Protein AF-A0A5N6RMA6-F1 (afdb_monomer_lite)

Structure (mmCIF, N/CA/C/O backbone):
data_AF-A0A5N6RMA6-F1
#
_entry.id   AF-A0A5N6RMA6-F1
#
loop_
_atom_site.group_PDB
_atom_site.id
_atom_site.type_symbol
_atom_site.label_atom_id
_atom_site.label_alt_id
_atom_site.label_comp_id
_atom_site.label_asym_id
_atom_site.label_entity_id
_atom_site.label_seq_id
_atom_site.pdbx_PDB_ins_code
_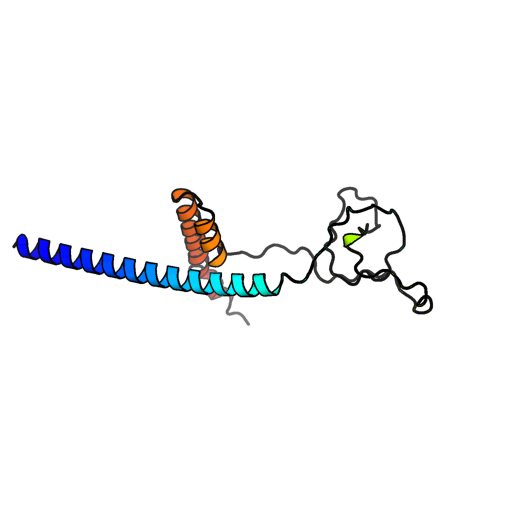atom_site.Cartn_x
_atom_site.Cartn_y
_atom_site.Cartn_z
_atom_site.occupancy
_atom_site.B_iso_or_equiv
_atom_site.auth_seq_id
_atom_site.auth_comp_id
_atom_site.auth_asym_id
_atom_site.auth_atom_id
_atom_site.pdbx_PDB_model_num
ATOM 1 N N . MET A 1 1 ? -40.166 8.990 40.916 1.00 59.97 1 MET A N 1
ATOM 2 C CA . MET A 1 1 ? -38.888 9.533 40.404 1.00 59.97 1 MET A CA 1
ATOM 3 C C . MET A 1 1 ? -38.023 8.437 39.787 1.00 59.97 1 MET A C 1
ATOM 5 O O . MET A 1 1 ? -37.553 8.649 38.681 1.00 59.97 1 MET A O 1
ATOM 9 N N . GLU A 1 2 ? -37.888 7.264 40.420 1.00 71.50 2 GLU A N 1
ATOM 10 C CA . GLU A 1 2 ? -37.147 6.110 39.864 1.00 71.50 2 GLU A CA 1
ATOM 11 C C . GLU A 1 2 ? -37.706 5.592 38.524 1.00 71.50 2 GLU A C 1
ATOM 13 O O . GLU A 1 2 ? -36.971 5.475 37.553 1.00 71.50 2 GLU A O 1
ATOM 18 N N . SER A 1 3 ? -39.028 5.407 38.431 1.00 74.50 3 SER A N 1
ATOM 19 C CA . SER A 1 3 ? -39.703 4.888 37.225 1.00 74.50 3 SER A CA 1
ATOM 20 C C . SER A 1 3 ? -39.470 5.736 35.960 1.00 74.50 3 SER A C 1
ATOM 22 O O . SER A 1 3 ? -39.227 5.185 34.894 1.00 74.50 3 SER A O 1
ATOM 24 N N . LEU A 1 4 ? -39.456 7.070 36.074 1.00 76.69 4 LEU A N 1
ATOM 25 C CA . LEU A 1 4 ? -39.183 7.976 34.945 1.00 76.69 4 LEU A CA 1
ATOM 26 C C . LEU A 1 4 ? -37.728 7.884 34.453 1.00 76.69 4 LEU A C 1
ATOM 28 O O . LEU A 1 4 ? -37.457 8.069 33.268 1.00 76.69 4 LEU A O 1
ATOM 32 N N . ARG A 1 5 ? -36.775 7.607 35.354 1.00 79.94 5 ARG A N 1
ATOM 33 C CA . ARG A 1 5 ? -35.361 7.412 34.991 1.00 79.94 5 ARG A CA 1
ATOM 34 C C . ARG A 1 5 ? -35.135 6.073 34.302 1.00 79.94 5 ARG A C 1
ATOM 36 O O . ARG A 1 5 ? -34.361 6.015 33.350 1.00 79.94 5 ARG A O 1
ATOM 43 N N . GLU A 1 6 ? -35.801 5.019 34.763 1.00 84.44 6 GLU A N 1
ATOM 44 C CA . GLU A 1 6 ? -35.730 3.699 34.130 1.00 84.44 6 GLU A CA 1
ATOM 45 C C . GLU A 1 6 ? -36.311 3.719 32.714 1.00 84.44 6 GLU A C 1
ATOM 47 O O . GLU A 1 6 ? -35.692 3.189 31.790 1.00 84.44 6 GLU A O 1
ATOM 52 N N . GLU A 1 7 ? -37.434 4.409 32.520 1.00 85.12 7 GLU A N 1
ATOM 53 C CA . GLU A 1 7 ? -38.089 4.535 31.218 1.00 85.12 7 GLU A CA 1
ATOM 54 C C . GLU A 1 7 ? -37.232 5.338 30.222 1.00 85.12 7 GLU A C 1
ATOM 56 O O . GLU A 1 7 ? -37.031 4.919 29.080 1.00 85.12 7 GLU A O 1
ATOM 61 N N . MET A 1 8 ? -36.613 6.436 30.672 1.00 83.12 8 MET A N 1
ATOM 62 C CA . MET A 1 8 ? -35.680 7.221 29.854 1.00 83.12 8 MET A CA 1
ATOM 63 C C . MET A 1 8 ? -34.419 6.424 29.479 1.00 83.12 8 MET A C 1
ATOM 65 O O . MET A 1 8 ? -33.943 6.507 28.344 1.00 83.12 8 MET A O 1
ATOM 69 N N . ASN A 1 9 ? -33.892 5.608 30.398 1.00 87.19 9 ASN A N 1
ATOM 70 C CA . ASN A 1 9 ? -32.758 4.727 30.114 1.00 87.19 9 ASN A CA 1
ATOM 71 C C . ASN A 1 9 ? -33.131 3.614 29.124 1.00 87.19 9 ASN A C 1
ATOM 73 O O . ASN A 1 9 ? -32.345 3.303 28.228 1.00 87.19 9 ASN A O 1
ATOM 77 N N . GLN A 1 10 ? -34.332 3.041 29.232 1.00 89.81 10 GLN A N 1
ATOM 78 C CA . GLN A 1 10 ? -34.833 2.068 28.259 1.00 89.81 10 GLN A CA 1
ATOM 79 C C . GLN A 1 10 ? -34.995 2.686 26.871 1.00 89.81 10 GLN A C 1
ATOM 81 O O . GLN A 1 10 ? -34.569 2.079 25.888 1.00 89.81 10 GLN A O 1
ATOM 86 N N . GLN A 1 11 ? -35.523 3.908 26.780 1.00 90.12 11 GLN A N 1
ATOM 87 C CA . GLN A 1 11 ? -35.641 4.620 25.506 1.00 90.12 11 GLN A CA 1
ATOM 88 C C . GLN A 1 11 ? -34.277 4.925 24.879 1.00 90.12 11 GLN A C 1
ATOM 90 O O . GLN A 1 11 ? -34.091 4.699 23.683 1.00 90.12 11 GLN A O 1
ATOM 95 N N . MET A 1 12 ? -33.301 5.371 25.672 1.00 89.62 12 MET A N 1
ATOM 96 C CA . MET A 1 12 ? -31.937 5.611 25.187 1.00 89.62 12 MET A CA 1
ATOM 97 C C . MET A 1 12 ? -31.264 4.326 24.693 1.00 89.62 12 MET A C 1
ATOM 99 O O . MET A 1 12 ? -30.638 4.327 23.630 1.00 89.62 12 MET A O 1
ATOM 103 N N . ASN A 1 13 ? -31.435 3.213 25.406 1.00 92.88 13 ASN A N 1
ATOM 104 C CA . ASN A 1 13 ? -30.894 1.919 24.992 1.00 92.88 13 ASN A CA 1
ATOM 105 C C . ASN A 1 13 ? -31.565 1.405 23.709 1.00 92.88 13 ASN A C 1
ATOM 107 O O . ASN A 1 13 ? -30.872 0.942 22.801 1.00 92.88 13 ASN A O 1
ATOM 111 N N . ALA A 1 14 ? -32.888 1.548 23.595 1.00 93.25 14 ALA A N 1
ATOM 112 C CA . ALA A 1 14 ? -33.636 1.180 22.396 1.00 93.25 14 ALA A CA 1
ATOM 113 C C . ALA A 1 14 ? -33.208 2.013 21.177 1.00 93.25 14 ALA A C 1
ATOM 115 O O . ALA A 1 14 ? -32.974 1.459 20.102 1.00 93.25 14 ALA A O 1
ATOM 116 N N . LEU A 1 15 ? -33.028 3.328 21.349 1.00 93.75 15 LEU A N 1
ATOM 117 C CA . LEU A 1 15 ? -32.543 4.220 20.292 1.00 93.75 15 LEU A CA 1
ATOM 118 C C . LEU A 1 15 ? -31.127 3.836 19.842 1.00 93.75 15 LEU A C 1
ATOM 120 O O . LEU A 1 15 ? -30.845 3.787 18.644 1.00 93.75 15 LEU A O 1
ATOM 124 N N . THR A 1 16 ? -30.249 3.537 20.801 1.00 88.69 16 THR A N 1
ATOM 125 C CA . THR A 1 16 ? -28.863 3.143 20.521 1.00 88.69 16 THR A CA 1
ATOM 126 C C . THR A 1 16 ? -28.826 1.824 19.754 1.00 88.69 16 THR A C 1
ATOM 128 O O . THR A 1 16 ? -28.161 1.738 18.725 1.00 88.69 16 THR A O 1
ATOM 131 N N . SER A 1 17 ? -29.612 0.832 20.186 1.00 93.00 17 SER A N 1
ATOM 132 C CA . SER A 1 17 ? -29.715 -0.461 19.501 1.00 93.00 17 SER A CA 1
ATOM 133 C C . SER A 1 17 ? -30.250 -0.309 18.077 1.00 93.00 17 SER A C 1
ATOM 135 O O . SER A 1 17 ? -29.658 -0.846 17.143 1.00 93.00 17 SER A O 1
ATOM 137 N N . ALA A 1 18 ? -31.320 0.470 17.889 1.00 94.50 18 ALA A N 1
ATOM 138 C CA . ALA A 1 18 ? -31.909 0.695 16.570 1.00 94.50 18 ALA A CA 1
ATOM 139 C C . ALA A 1 18 ? -30.935 1.406 15.615 1.00 94.50 18 ALA A C 1
ATOM 141 O O . ALA A 1 18 ? -30.902 1.120 14.415 1.00 94.50 18 ALA A O 1
ATOM 142 N N . LEU A 1 19 ? -30.119 2.327 16.138 1.00 92.19 19 LEU A N 1
ATOM 143 C CA . LEU A 1 19 ? -29.100 3.018 15.354 1.00 92.19 19 LEU A CA 1
ATOM 144 C C . LEU A 1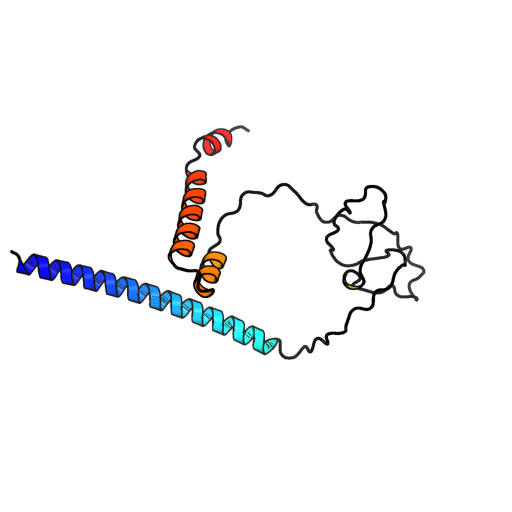 19 ? -27.964 2.073 14.943 1.00 92.19 19 LEU A C 1
ATOM 146 O O . LEU A 1 19 ? -27.550 2.091 13.781 1.00 92.19 19 LEU A O 1
ATOM 150 N N . THR A 1 20 ? -27.479 1.242 15.870 1.00 89.50 20 THR A N 1
ATOM 151 C CA . THR A 1 20 ? -26.453 0.231 15.581 1.00 89.50 20 THR A CA 1
ATOM 152 C C . THR A 1 20 ? -26.946 -0.763 14.536 1.00 89.50 20 THR A C 1
ATOM 154 O O . THR A 1 20 ? -26.240 -1.028 13.567 1.00 89.50 20 THR A O 1
ATOM 157 N N . GLU A 1 21 ? -28.178 -1.245 14.670 1.00 94.88 21 GLU A N 1
ATOM 158 C CA . GLU A 1 21 ? -28.768 -2.204 13.740 1.00 94.88 21 GLU A CA 1
ATOM 159 C C . GLU A 1 21 ? -28.924 -1.618 12.329 1.00 94.88 21 GLU A C 1
ATOM 161 O O . GLU A 1 21 ? -28.502 -2.238 11.350 1.00 94.88 21 GLU A O 1
ATOM 166 N N . LYS A 1 22 ? -29.413 -0.373 12.209 1.00 92.38 22 LYS A N 1
ATOM 167 C CA . LYS A 1 22 ? -29.483 0.328 10.914 1.00 92.38 22 LYS A CA 1
ATOM 168 C C . LYS A 1 22 ? -28.116 0.511 10.262 1.00 92.38 22 LYS A C 1
ATOM 170 O O . LYS A 1 22 ? -28.005 0.426 9.037 1.00 92.38 22 LYS A O 1
ATOM 175 N N . PHE A 1 23 ? -27.088 0.813 11.052 1.00 92.31 23 PHE A N 1
ATOM 176 C CA . PHE A 1 23 ? -25.734 0.975 10.533 1.00 92.31 23 PHE A CA 1
ATOM 177 C C . PHE A 1 23 ? -25.181 -0.355 10.006 1.00 92.31 23 PHE A C 1
ATOM 179 O O . PHE A 1 23 ? -24.678 -0.399 8.881 1.00 92.31 23 PHE A O 1
ATOM 186 N N . THR A 1 24 ? -25.345 -1.438 10.770 1.00 90.94 24 THR A N 1
ATOM 187 C CA . THR A 1 24 ? -24.925 -2.790 10.376 1.00 90.94 24 THR A CA 1
ATOM 188 C C . THR A 1 24 ? -25.630 -3.243 9.101 1.00 90.94 24 THR A C 1
ATOM 190 O O . THR A 1 24 ? -24.953 -3.600 8.139 1.00 90.94 24 THR A O 1
ATOM 193 N N . GLN A 1 25 ? -26.960 -3.112 9.029 1.00 92.31 25 GLN A N 1
ATOM 194 C CA . GLN A 1 25 ? -27.737 -3.480 7.837 1.00 92.31 25 GLN A CA 1
ATOM 195 C C . GLN A 1 25 ? -27.271 -2.731 6.585 1.00 92.31 25 GLN A C 1
ATOM 197 O O . GLN A 1 25 ? -27.136 -3.316 5.511 1.00 92.31 25 GLN A O 1
ATOM 202 N N . ARG A 1 26 ? -26.993 -1.426 6.708 1.00 92.50 26 ARG A N 1
ATOM 203 C CA . ARG A 1 26 ? -26.511 -0.631 5.574 1.00 92.50 26 ARG A CA 1
ATOM 204 C C . ARG A 1 26 ? -25.128 -1.083 5.110 1.00 92.50 26 ARG A C 1
ATOM 206 O O . ARG A 1 26 ? -24.891 -1.124 3.905 1.00 92.50 26 ARG A O 1
ATOM 213 N N . MET A 1 27 ? -24.227 -1.402 6.038 1.00 90.81 27 MET A N 1
ATOM 214 C CA . MET A 1 27 ? -22.905 -1.917 5.677 1.00 90.81 27 MET A CA 1
ATOM 215 C C . MET A 1 27 ? -22.994 -3.290 5.011 1.00 90.81 27 MET A C 1
ATOM 217 O O . MET A 1 27 ? -22.352 -3.503 3.986 1.00 90.81 27 MET A O 1
ATOM 221 N N . GLU A 1 28 ? -23.809 -4.198 5.548 1.00 89.56 28 GLU A N 1
ATOM 222 C CA . GLU A 1 28 ? -24.015 -5.531 4.973 1.00 89.56 28 GLU A CA 1
ATOM 223 C C . GLU A 1 28 ? -24.597 -5.455 3.561 1.00 89.56 28 GLU A C 1
ATOM 225 O O . GLU A 1 28 ? -24.083 -6.111 2.656 1.00 89.56 28 GLU A O 1
ATOM 230 N N . ALA A 1 29 ? -25.595 -4.595 3.336 1.00 92.56 29 ALA A N 1
ATOM 231 C CA . ALA A 1 29 ? -26.171 -4.384 2.011 1.00 92.56 29 ALA A CA 1
ATOM 232 C C . ALA A 1 29 ? -25.127 -3.873 1.001 1.00 92.56 29 ALA A C 1
ATOM 234 O O . ALA A 1 29 ? -25.044 -4.391 -0.112 1.00 92.56 29 ALA A O 1
ATOM 235 N N . GLN A 1 30 ? -24.283 -2.912 1.399 1.00 89.44 30 GLN A N 1
ATOM 236 C CA . GLN A 1 30 ? -23.213 -2.401 0.533 1.00 89.44 30 GLN A CA 1
ATOM 237 C C . GLN A 1 30 ? -22.147 -3.460 0.226 1.00 89.44 30 GLN A C 1
ATOM 239 O O . GLN A 1 30 ? -21.673 -3.550 -0.907 1.00 89.44 30 GLN A O 1
ATOM 244 N N . MET A 1 31 ? -21.778 -4.275 1.215 1.00 86.50 31 MET A N 1
ATOM 245 C CA . MET A 1 31 ? -20.825 -5.372 1.028 1.00 86.50 31 MET A CA 1
ATOM 246 C C . MET A 1 31 ? -21.390 -6.452 0.100 1.00 86.50 31 MET A C 1
ATOM 248 O O . MET A 1 31 ? -20.669 -6.950 -0.765 1.00 86.50 31 MET A O 1
ATOM 252 N N . ALA A 1 32 ? -22.675 -6.787 0.239 1.00 87.81 32 ALA A N 1
ATOM 253 C CA . ALA A 1 32 ? -23.350 -7.768 -0.606 1.00 87.81 32 ALA A CA 1
ATOM 254 C C . ALA A 1 32 ? -23.463 -7.296 -2.064 1.00 87.81 32 ALA A C 1
ATOM 256 O O . ALA A 1 32 ? -23.180 -8.067 -2.980 1.00 87.81 32 ALA A O 1
ATOM 257 N N . GLU A 1 33 ? -23.805 -6.026 -2.290 1.00 90.06 33 GLU A N 1
ATOM 258 C CA . GLU A 1 33 ? -23.862 -5.431 -3.631 1.00 90.06 33 GLU A CA 1
ATOM 259 C C . GLU A 1 33 ? -22.481 -5.433 -4.302 1.00 90.06 33 GLU A C 1
ATOM 261 O O . GLU A 1 33 ? -22.331 -5.828 -5.462 1.00 90.06 33 GLU A O 1
ATOM 266 N N . GLN A 1 34 ? -21.439 -5.081 -3.544 1.00 82.12 34 GLN A N 1
ATOM 267 C CA . GLN A 1 34 ? -20.068 -5.129 -4.038 1.00 82.12 34 GLN A CA 1
ATOM 268 C C . GLN A 1 34 ? -19.628 -6.567 -4.360 1.00 82.12 34 GLN A C 1
ATOM 270 O O . GLN A 1 34 ? -19.004 -6.793 -5.399 1.00 82.12 34 GLN A O 1
ATOM 275 N N . ALA A 1 35 ? -19.964 -7.540 -3.508 1.00 84.25 35 ALA A N 1
ATOM 276 C CA . ALA A 1 35 ? -19.663 -8.952 -3.735 1.00 84.25 35 ALA A CA 1
ATOM 277 C C . ALA A 1 35 ? -20.375 -9.499 -4.984 1.00 84.25 35 ALA A C 1
ATOM 279 O O . ALA A 1 35 ? -19.741 -10.179 -5.793 1.00 84.25 35 ALA A O 1
ATOM 280 N N . ALA A 1 36 ? -21.647 -9.145 -5.192 1.00 86.50 36 ALA A N 1
ATOM 281 C CA . ALA A 1 36 ? -22.406 -9.524 -6.383 1.00 86.50 36 ALA A CA 1
ATOM 282 C C . ALA A 1 36 ? -21.765 -8.971 -7.667 1.00 86.50 36 ALA A C 1
ATOM 284 O O . ALA A 1 36 ? -21.547 -9.717 -8.621 1.00 86.50 36 ALA A O 1
ATOM 285 N N . HIS A 1 37 ? -21.359 -7.698 -7.658 1.00 87.44 37 HIS A N 1
ATOM 286 C CA . HIS A 1 37 ? -20.651 -7.081 -8.782 1.00 87.44 37 HIS A CA 1
ATOM 287 C C . HIS A 1 37 ? -19.315 -7.787 -9.097 1.00 87.44 37 HIS A C 1
ATOM 289 O O . HIS A 1 37 ? -18.939 -7.948 -10.262 1.00 87.44 37 HIS A O 1
ATOM 295 N N . TYR A 1 38 ? -18.578 -8.233 -8.074 1.00 77.56 38 TYR A N 1
ATOM 296 C CA . TYR A 1 38 ? -17.354 -9.012 -8.284 1.00 77.56 38 TYR A CA 1
ATOM 297 C C . TYR A 1 38 ? -17.628 -10.401 -8.874 1.00 77.56 38 TYR A C 1
ATOM 299 O O . TYR A 1 38 ? -16.911 -10.815 -9.788 1.00 77.56 38 TYR A O 1
ATOM 307 N N . GLU A 1 39 ? -18.658 -11.100 -8.401 1.00 77.44 39 GLU A N 1
ATOM 308 C CA . GLU A 1 39 ? -19.041 -12.424 -8.909 1.00 77.44 39 GLU A CA 1
ATOM 309 C C . GLU A 1 39 ? -19.509 -12.384 -10.370 1.00 77.44 39 GLU A C 1
ATOM 311 O O . GLU A 1 39 ? -19.095 -13.222 -11.178 1.00 77.44 39 GLU A O 1
ATOM 316 N N . GLU A 1 40 ? -20.295 -11.378 -10.762 1.00 84.38 40 GLU A N 1
ATOM 317 C CA . GLU A 1 40 ? -20.686 -11.183 -12.167 1.00 84.38 40 GLU A CA 1
ATOM 318 C C . GLU A 1 40 ? -19.467 -10.973 -13.072 1.00 84.38 40 GLU A C 1
ATOM 320 O O . GLU A 1 40 ? -19.349 -11.585 -14.142 1.00 84.38 40 GLU A O 1
ATOM 325 N N . ARG A 1 41 ? -18.500 -10.174 -12.610 1.00 81.12 41 ARG A N 1
ATOM 326 C CA . ARG A 1 41 ? -17.242 -9.953 -13.330 1.00 81.12 41 ARG A CA 1
ATOM 327 C C . ARG A 1 41 ? -16.421 -11.236 -13.448 1.00 81.12 41 ARG A C 1
ATOM 329 O O . ARG A 1 41 ? -15.844 -11.489 -14.502 1.00 81.12 41 ARG A O 1
ATOM 336 N N . PHE A 1 42 ? -16.379 -12.055 -12.399 1.00 68.38 42 PHE A N 1
ATOM 337 C CA . PHE A 1 42 ? -15.647 -13.321 -12.404 1.00 68.38 42 PHE A CA 1
ATOM 338 C C . PHE A 1 42 ? -16.285 -14.355 -13.340 1.00 68.38 42 PHE A C 1
ATOM 340 O O . PHE A 1 42 ? -15.585 -15.013 -14.112 1.00 68.38 42 PHE A O 1
ATOM 347 N N . ARG A 1 43 ? -17.619 -14.458 -13.347 1.00 72.44 43 ARG A N 1
ATOM 348 C CA . ARG A 1 43 ? -18.360 -15.319 -14.285 1.00 72.44 43 ARG A CA 1
ATOM 349 C C . ARG A 1 43 ? -18.089 -14.956 -15.745 1.00 72.44 43 ARG A C 1
ATOM 351 O O . ARG A 1 43 ? -17.954 -15.863 -16.564 1.00 72.44 43 ARG A O 1
ATOM 358 N N . SER A 1 44 ? -17.955 -13.664 -16.046 1.00 70.69 44 SER A N 1
ATOM 359 C CA . SER A 1 44 ? -17.614 -13.160 -17.384 1.00 70.69 44 SER A CA 1
ATOM 360 C C . SER A 1 44 ? -16.215 -13.599 -17.859 1.00 70.69 44 SER A C 1
ATOM 362 O O . SER A 1 44 ? -15.995 -13.804 -19.048 1.00 70.69 44 SER A O 1
ATOM 364 N N . LEU A 1 45 ? -15.278 -13.846 -16.934 1.00 64.31 45 LEU A N 1
ATOM 365 C CA . LEU A 1 45 ? -13.893 -14.234 -17.243 1.00 64.31 45 LEU A CA 1
ATOM 366 C C . LEU A 1 45 ? -13.684 -15.748 -17.444 1.00 64.31 45 LEU A C 1
ATOM 368 O O . LEU A 1 45 ? -12.583 -16.180 -17.779 1.00 64.31 45 LEU A O 1
ATOM 372 N N . LYS A 1 46 ? -14.717 -16.585 -17.271 1.00 55.91 46 LYS A N 1
ATOM 373 C CA . LYS A 1 46 ? -14.599 -18.060 -17.287 1.00 55.91 46 LYS A CA 1
ATOM 374 C C . LYS A 1 46 ? -14.351 -18.677 -18.684 1.00 55.91 46 LYS A C 1
ATOM 376 O O . LYS A 1 46 ? -14.403 -19.900 -18.823 1.00 55.91 46 LYS A O 1
ATOM 381 N N . GLY A 1 47 ? -14.084 -17.857 -19.706 1.00 52.19 47 GLY A N 1
ATOM 382 C CA . GLY A 1 47 ? -13.744 -18.277 -21.072 1.00 52.19 47 GLY A CA 1
ATOM 383 C C . GLY A 1 47 ? -12.249 -18.512 -21.333 1.00 52.19 47 GLY A C 1
ATOM 384 O O . GLY A 1 47 ? -11.915 -19.283 -22.231 1.00 52.19 47 GLY A O 1
ATOM 385 N N . ASP A 1 48 ? -11.349 -17.938 -20.528 1.00 49.53 48 ASP A N 1
ATOM 386 C CA . ASP A 1 48 ? -9.909 -17.958 -20.817 1.00 49.53 48 ASP A CA 1
ATOM 387 C C . ASP A 1 48 ? -9.182 -19.053 -20.024 1.00 49.53 48 ASP A C 1
ATOM 389 O O . ASP A 1 48 ? -8.817 -18.901 -18.856 1.00 49.53 48 ASP A O 1
ATOM 393 N N . ARG A 1 49 ? -8.953 -20.204 -20.665 1.00 45.34 49 ARG A N 1
ATOM 394 C CA . ARG A 1 49 ? -8.111 -21.273 -20.108 1.00 45.34 49 ARG A CA 1
ATOM 395 C C . ARG A 1 49 ? -6.633 -20.893 -20.235 1.00 45.34 49 ARG A C 1
ATOM 397 O O . ARG A 1 49 ? -6.041 -21.055 -21.297 1.00 45.34 49 ARG A O 1
ATOM 404 N N . VAL A 1 50 ? -6.013 -20.459 -19.139 1.00 46.28 50 VAL A N 1
ATOM 405 C CA . VAL A 1 50 ? -4.552 -20.294 -19.057 1.00 46.28 50 VAL A CA 1
ATOM 406 C C . VAL A 1 50 ? -3.918 -21.637 -18.687 1.00 46.28 50 VAL A C 1
ATOM 408 O O . VAL A 1 50 ? -4.012 -22.097 -17.550 1.00 46.28 50 VAL A O 1
ATOM 411 N N . GLY A 1 51 ? -3.286 -22.287 -19.665 1.00 42.34 51 GLY A N 1
ATOM 412 C CA . GLY A 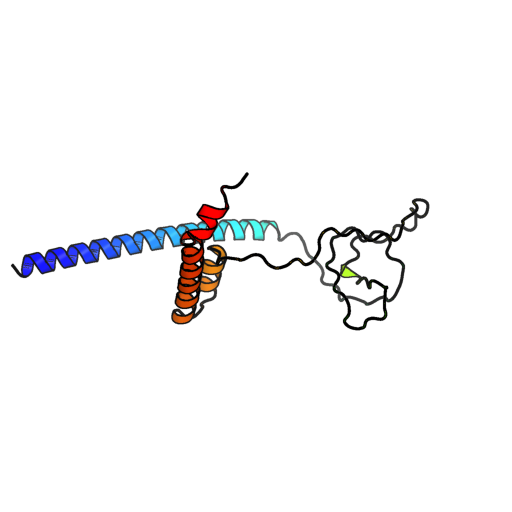1 51 ? -2.470 -23.478 -19.443 1.00 42.34 51 GLY A CA 1
ATOM 413 C C . GLY A 1 51 ? -1.209 -23.133 -18.650 1.00 42.34 51 GLY A C 1
ATOM 414 O O . GLY A 1 51 ? -0.420 -22.285 -19.060 1.00 42.34 51 GLY A O 1
ATOM 415 N N . MET A 1 52 ? -1.008 -23.791 -17.509 1.00 33.81 52 MET A N 1
ATOM 416 C CA . MET A 1 52 ? 0.223 -23.673 -16.732 1.00 33.81 52 MET A CA 1
ATOM 417 C C . MET A 1 52 ? 1.280 -24.625 -17.300 1.00 33.81 52 MET A C 1
ATOM 419 O O . MET A 1 52 ? 1.273 -25.813 -16.992 1.00 33.81 52 MET A O 1
ATOM 423 N N . SER A 1 53 ? 2.197 -24.123 -18.129 1.00 46.53 53 SER A N 1
ATOM 424 C CA . SER A 1 53 ? 3.408 -24.867 -18.499 1.00 46.53 53 SER A CA 1
ATOM 425 C C . SER A 1 53 ? 4.575 -24.510 -17.572 1.00 46.53 53 SER A C 1
ATOM 427 O O . SER A 1 53 ? 4.841 -23.335 -17.313 1.00 46.53 53 SER A O 1
ATOM 429 N N . VAL A 1 54 ? 5.280 -25.542 -17.105 1.00 40.50 54 VAL A N 1
ATOM 430 C CA . VAL A 1 54 ? 6.483 -25.495 -16.254 1.00 40.50 54 VAL A CA 1
ATOM 431 C C . VAL A 1 54 ? 7.613 -24.696 -16.937 1.00 40.50 54 VAL A C 1
ATOM 433 O O . VAL A 1 54 ? 7.795 -24.848 -18.146 1.00 40.50 54 VAL A O 1
ATOM 436 N N . PRO A 1 55 ? 8.389 -23.845 -16.229 1.00 41.28 55 PRO A N 1
ATOM 437 C CA . PRO A 1 55 ? 9.386 -23.006 -16.882 1.00 41.28 55 PRO A CA 1
ATOM 438 C C . PRO A 1 55 ? 10.710 -23.752 -17.085 1.00 41.28 55 PRO A C 1
ATOM 440 O O . PRO A 1 55 ? 11.413 -24.092 -16.137 1.00 41.28 55 PRO A O 1
ATOM 443 N N . GLU A 1 56 ? 11.078 -23.934 -18.348 1.00 40.69 56 GLU A N 1
ATOM 444 C CA . GLU A 1 56 ? 12.411 -24.356 -18.776 1.00 40.69 56 GLU A CA 1
ATOM 445 C C . GLU A 1 56 ? 13.367 -23.145 -18.803 1.00 40.69 56 GLU A C 1
ATOM 447 O O . GLU A 1 56 ? 13.035 -22.083 -19.349 1.00 40.69 56 GLU A O 1
ATOM 452 N N . VAL A 1 57 ? 14.536 -23.295 -18.169 1.00 40.25 57 VAL A N 1
ATOM 453 C CA . VAL A 1 57 ? 15.570 -22.261 -17.996 1.00 40.25 57 VAL A CA 1
ATOM 454 C C . VAL A 1 57 ? 16.565 -22.338 -19.152 1.00 40.25 57 VAL A C 1
ATOM 456 O O . VAL A 1 57 ? 17.294 -23.317 -19.267 1.00 40.25 57 VAL A O 1
ATOM 459 N N . THR A 1 58 ? 16.656 -21.289 -19.972 1.00 42.12 58 THR A N 1
ATOM 460 C CA . THR A 1 58 ? 17.662 -21.201 -21.043 1.00 42.12 58 THR A CA 1
ATOM 461 C C . THR A 1 58 ? 18.622 -20.050 -20.765 1.00 42.12 58 THR A C 1
ATOM 463 O O . THR A 1 58 ? 18.222 -18.893 -20.633 1.00 42.12 58 THR A O 1
ATOM 466 N N . THR A 1 59 ? 19.905 -20.386 -20.642 1.00 52.50 59 THR A N 1
ATOM 467 C CA . THR A 1 59 ? 21.001 -19.441 -20.426 1.00 52.50 59 THR A CA 1
ATOM 468 C C . THR A 1 59 ? 21.478 -18.892 -21.764 1.00 52.50 59 THR A C 1
ATOM 470 O O . THR A 1 59 ? 21.979 -19.636 -22.601 1.00 52.50 59 THR A O 1
ATOM 473 N N . GLY A 1 60 ? 21.390 -17.569 -21.907 1.00 44.22 60 GLY A N 1
ATOM 474 C CA . GLY A 1 60 ? 22.033 -16.794 -22.964 1.00 44.22 60 GLY A CA 1
ATOM 475 C C . GLY A 1 60 ? 21.146 -16.578 -24.185 1.00 44.22 60 GLY A C 1
ATOM 476 O O . GLY A 1 60 ? 20.740 -17.542 -24.818 1.00 44.22 60 GLY A O 1
ATOM 477 N N . LYS A 1 61 ? 20.871 -15.305 -24.504 1.00 39.69 61 LYS A N 1
ATOM 478 C CA . LYS A 1 61 ? 21.212 -14.549 -25.734 1.00 39.69 61 LYS A CA 1
ATOM 479 C C . LYS A 1 61 ? 20.797 -13.082 -25.501 1.00 39.69 61 LYS A C 1
ATOM 481 O O . LYS A 1 61 ? 20.121 -12.785 -24.520 1.00 39.69 61 LYS A O 1
ATOM 486 N N . ALA A 1 62 ? 21.352 -12.178 -26.304 1.00 39.72 62 ALA A N 1
ATOM 487 C CA . ALA A 1 62 ? 21.358 -10.731 -26.099 1.00 39.72 62 ALA A CA 1
ATOM 488 C C . ALA A 1 62 ? 19.963 -10.121 -25.868 1.00 39.72 62 ALA A C 1
ATOM 490 O O . ALA A 1 62 ? 18.978 -10.538 -26.470 1.00 39.72 62 ALA A O 1
ATOM 491 N N . LEU A 1 63 ? 19.928 -9.128 -24.977 1.00 48.84 63 LEU A N 1
ATOM 492 C CA . LEU A 1 63 ? 18.759 -8.355 -24.576 1.00 48.84 63 LEU A CA 1
ATOM 493 C C . LEU A 1 63 ? 18.305 -7.439 -25.721 1.00 48.84 63 LEU A C 1
ATOM 495 O O . LEU A 1 63 ? 18.718 -6.286 -25.774 1.00 48.84 63 LEU A O 1
ATOM 499 N N . GLN A 1 64 ? 17.463 -7.940 -26.618 1.00 45.44 64 GLN A N 1
ATOM 500 C CA . GLN A 1 64 ? 16.785 -7.103 -27.603 1.00 45.44 64 GLN A CA 1
ATOM 501 C C . GLN A 1 64 ? 15.291 -7.108 -27.305 1.00 45.44 64 GLN A C 1
ATOM 503 O O . GLN A 1 64 ? 14.644 -8.149 -27.347 1.00 45.44 64 GLN A O 1
ATOM 508 N N . ASP A 1 65 ? 14.805 -5.919 -26.955 1.00 48.72 65 ASP A N 1
ATOM 509 C CA . ASP A 1 65 ? 13.398 -5.557 -26.820 1.00 48.72 65 ASP A CA 1
ATOM 510 C C . ASP A 1 65 ? 12.586 -6.396 -25.813 1.00 48.72 65 ASP A C 1
ATOM 512 O O . ASP A 1 65 ? 11.683 -7.169 -26.137 1.00 48.72 65 ASP A O 1
ATOM 516 N N . ALA A 1 66 ? 12.906 -6.232 -24.526 1.00 44.59 66 ALA A N 1
ATOM 517 C CA . ALA A 1 66 ? 12.032 -6.690 -23.453 1.00 44.59 66 ALA A CA 1
ATOM 518 C C . ALA A 1 66 ? 10.869 -5.695 -23.312 1.00 44.59 66 ALA A C 1
ATOM 520 O O . ALA A 1 66 ? 10.882 -4.851 -22.420 1.00 44.59 66 ALA A O 1
ATOM 521 N N . GLY A 1 67 ? 9.873 -5.793 -24.194 1.00 45.09 67 GLY A N 1
ATOM 522 C CA . GLY A 1 67 ? 8.648 -4.980 -24.212 1.00 45.09 67 GLY A CA 1
ATOM 523 C C . GLY A 1 67 ? 7.735 -5.120 -22.978 1.00 45.09 67 GLY A C 1
ATOM 524 O O . GLY A 1 67 ? 6.513 -5.202 -23.100 1.00 45.09 67 GLY A O 1
ATOM 525 N N . SER A 1 68 ? 8.278 -5.193 -21.760 1.00 50.56 68 SER A N 1
ATOM 526 C CA . SER A 1 68 ? 7.517 -4.952 -20.536 1.00 50.56 68 SER A CA 1
ATOM 527 C C . SER A 1 68 ? 8.371 -4.532 -19.346 1.00 50.56 68 SER A C 1
ATOM 529 O O . SER A 1 68 ? 9.504 -4.991 -19.200 1.00 50.56 68 SER A O 1
ATOM 531 N N . PRO A 1 69 ? 7.781 -3.756 -18.417 1.00 59.94 69 PRO A N 1
ATOM 532 C CA . PRO A 1 69 ? 8.448 -3.348 -17.191 1.00 59.94 69 PRO A CA 1
ATOM 533 C C . PRO A 1 69 ? 8.858 -4.570 -16.360 1.00 59.94 69 PRO A C 1
ATOM 535 O O . PRO A 1 69 ? 8.018 -5.376 -15.957 1.00 59.94 69 PRO A O 1
ATOM 538 N N . ALA A 1 70 ? 10.149 -4.690 -16.063 1.00 67.19 70 ALA A N 1
ATOM 539 C CA . ALA A 1 70 ? 10.678 -5.658 -15.111 1.00 67.19 70 ALA A CA 1
ATOM 540 C C . ALA A 1 70 ? 11.446 -4.921 -14.009 1.00 67.19 70 ALA A C 1
ATOM 542 O O . ALA A 1 70 ? 12.194 -3.982 -14.274 1.00 67.19 70 ALA A O 1
ATOM 543 N N . HIS A 1 71 ? 11.273 -5.355 -12.760 1.00 79.44 71 HIS A N 1
ATOM 544 C CA . HIS A 1 71 ? 12.051 -4.833 -11.642 1.00 79.44 71 HIS A CA 1
ATOM 545 C C . HIS A 1 71 ? 13.391 -5.575 -11.560 1.00 79.44 71 HIS A C 1
ATOM 547 O O . HIS A 1 71 ? 13.416 -6.790 -11.351 1.00 79.44 71 HIS A O 1
ATOM 553 N N . ILE A 1 72 ? 14.502 -4.857 -11.743 1.00 81.94 72 ILE A N 1
ATOM 554 C CA . ILE A 1 72 ? 15.861 -5.409 -11.669 1.00 81.94 72 ILE A CA 1
ATOM 555 C C . ILE A 1 72 ? 16.476 -5.039 -10.324 1.00 81.94 72 ILE A C 1
ATOM 557 O O . ILE A 1 72 ? 16.503 -3.872 -9.942 1.00 81.94 72 ILE A O 1
ATOM 561 N N . ILE A 1 73 ? 16.987 -6.047 -9.619 1.00 81.19 73 ILE A N 1
ATOM 562 C CA . ILE A 1 73 ? 17.608 -5.898 -8.302 1.00 81.19 73 ILE A CA 1
ATOM 563 C C . ILE A 1 73 ? 19.118 -6.133 -8.449 1.00 81.19 73 ILE A C 1
ATOM 565 O O . ILE A 1 73 ? 19.506 -7.158 -9.023 1.00 81.19 73 ILE A O 1
ATOM 569 N N . PRO A 1 74 ? 19.977 -5.230 -7.937 1.00 80.19 74 PRO A N 1
ATOM 570 C CA . PRO A 1 74 ? 21.418 -5.449 -7.912 1.00 80.19 74 PRO A CA 1
ATOM 571 C C . PRO A 1 74 ? 21.775 -6.742 -7.174 1.00 80.19 74 PRO A C 1
ATOM 573 O O . PRO A 1 74 ? 21.238 -7.030 -6.104 1.00 80.19 74 PRO A O 1
ATOM 576 N N . ARG A 1 75 ? 22.706 -7.526 -7.728 1.00 76.38 75 ARG A N 1
ATOM 577 C CA . ARG A 1 75 ? 23.272 -8.667 -6.999 1.00 76.38 75 ARG A CA 1
ATOM 578 C C . ARG A 1 75 ? 24.274 -8.162 -5.964 1.00 76.38 75 ARG A C 1
ATOM 580 O O . ARG A 1 75 ? 24.998 -7.209 -6.220 1.00 76.38 75 ARG A O 1
ATOM 587 N N . SER A 1 76 ? 24.347 -8.839 -4.822 1.00 69.88 76 SER A N 1
ATOM 588 C CA . SER A 1 76 ? 25.273 -8.505 -3.731 1.00 69.88 76 SER A CA 1
ATOM 589 C C . SER A 1 76 ? 26.752 -8.719 -4.081 1.00 69.88 76 SER A C 1
ATOM 591 O O . SER A 1 76 ? 27.619 -8.149 -3.429 1.00 69.88 76 SER A O 1
ATOM 593 N N . SER A 1 77 ? 27.061 -9.514 -5.111 1.00 65.44 77 SER A N 1
ATOM 594 C CA . SER A 1 77 ? 28.422 -9.685 -5.627 1.00 65.44 77 SER A CA 1
ATOM 595 C C . SER A 1 77 ? 28.774 -8.544 -6.587 1.00 65.44 77 SER A C 1
ATOM 597 O O . SER A 1 77 ? 28.182 -8.446 -7.664 1.00 65.44 77 SER A O 1
ATOM 599 N N . ALA A 1 78 ? 29.754 -7.723 -6.219 1.00 57.25 78 ALA A N 1
ATOM 600 C CA . ALA A 1 78 ? 30.109 -6.463 -6.878 1.00 57.25 78 ALA A CA 1
ATOM 601 C C . ALA A 1 78 ? 30.712 -6.565 -8.300 1.00 57.25 78 ALA A C 1
ATOM 603 O O . ALA A 1 78 ? 31.094 -5.546 -8.860 1.00 57.25 78 ALA A O 1
ATOM 604 N N . ASP A 1 79 ? 30.801 -7.755 -8.903 1.00 57.78 79 ASP A N 1
ATOM 605 C CA . ASP A 1 79 ? 31.696 -7.991 -10.048 1.00 57.78 79 ASP A CA 1
ATOM 606 C C . ASP A 1 79 ? 30.996 -8.288 -11.388 1.00 57.78 79 ASP A C 1
ATOM 608 O O . ASP A 1 79 ? 31.579 -8.867 -12.300 1.00 57.78 79 ASP A O 1
ATOM 612 N N . ARG A 1 80 ? 29.706 -7.961 -11.551 1.00 58.97 80 ARG A N 1
ATOM 613 C CA . ARG A 1 80 ? 29.028 -8.184 -12.845 1.00 58.97 80 ARG A CA 1
ATOM 614 C C . ARG A 1 80 ? 28.157 -7.009 -13.261 1.00 58.97 80 ARG A C 1
ATOM 616 O O . ARG A 1 80 ? 27.062 -6.827 -12.743 1.00 58.97 80 ARG A O 1
ATOM 623 N N . SER A 1 81 ? 28.598 -6.312 -14.306 1.00 68.50 81 SER A N 1
ATOM 624 C CA . SER A 1 81 ? 27.837 -5.329 -15.097 1.00 68.50 81 SER A CA 1
ATOM 625 C C . SER A 1 81 ? 26.794 -5.968 -16.032 1.00 68.50 81 SER A C 1
ATOM 627 O O . SER A 1 81 ? 26.259 -5.314 -16.924 1.00 68.50 81 SER A O 1
ATOM 629 N N . GLN A 1 82 ? 26.493 -7.259 -15.852 1.00 76.25 82 GLN A N 1
ATOM 630 C CA . GLN A 1 82 ? 25.584 -8.016 -16.706 1.00 76.25 82 GLN A CA 1
ATOM 631 C C . GLN A 1 82 ? 24.196 -8.133 -16.070 1.00 76.25 82 GLN A C 1
ATOM 633 O O . GLN A 1 82 ? 24.029 -8.760 -15.020 1.00 76.25 82 GLN A O 1
ATOM 638 N N . VAL A 1 83 ? 23.181 -7.606 -16.754 1.00 78.06 83 VAL A N 1
ATOM 639 C CA . VAL A 1 83 ? 21.772 -7.823 -16.405 1.00 78.06 83 VAL A CA 1
ATOM 640 C C . VAL A 1 83 ? 21.368 -9.242 -16.810 1.00 78.06 83 VAL A C 1
ATOM 642 O O . VAL A 1 83 ? 21.575 -9.660 -17.948 1.00 78.06 83 VAL A O 1
ATOM 645 N N . GLN A 1 84 ? 20.786 -9.999 -15.880 1.00 81.06 84 GLN A N 1
ATOM 646 C CA . GLN A 1 84 ? 20.203 -11.306 -16.180 1.00 81.06 84 GLN A CA 1
ATOM 647 C C . GLN A 1 84 ? 18.707 -11.167 -16.422 1.00 81.06 84 GLN A C 1
ATOM 649 O O . GLN A 1 84 ? 17.973 -10.716 -15.545 1.00 81.06 84 GLN A O 1
ATOM 654 N N . VAL A 1 85 ? 18.259 -11.657 -17.574 1.00 79.94 85 VAL A N 1
ATOM 655 C CA . VAL A 1 85 ? 16.842 -11.707 -17.932 1.00 79.94 85 VAL A CA 1
ATOM 656 C C . VAL A 1 85 ? 16.323 -13.127 -17.825 1.00 79.94 85 VAL A C 1
ATOM 658 O O . VAL A 1 85 ? 16.981 -14.085 -18.228 1.00 79.94 85 VAL A O 1
ATOM 661 N N . ARG A 1 86 ? 15.143 -13.261 -17.220 1.00 82.31 86 ARG A N 1
ATOM 662 C CA . ARG A 1 86 ? 14.424 -14.531 -17.097 1.00 82.31 86 ARG A CA 1
ATOM 663 C C . ARG A 1 86 ? 13.436 -14.664 -18.251 1.00 82.31 86 ARG A C 1
ATOM 665 O O . ARG A 1 86 ? 12.886 -13.664 -18.698 1.00 82.31 86 ARG A O 1
ATOM 672 N N . ARG A 1 87 ? 13.123 -15.895 -18.661 1.00 83.19 87 ARG A N 1
ATOM 673 C CA . ARG A 1 87 ? 12.147 -16.172 -19.733 1.00 83.19 87 ARG A CA 1
ATOM 674 C C . ARG A 1 87 ? 10.794 -15.479 -19.513 1.00 83.19 87 ARG A C 1
ATOM 676 O O . ARG A 1 87 ? 10.206 -14.996 -20.463 1.00 83.19 87 ARG A O 1
ATOM 683 N N . SER A 1 88 ? 10.339 -15.360 -18.264 1.00 83.00 88 SER A N 1
ATOM 684 C CA . SER A 1 88 ? 9.086 -14.671 -17.913 1.00 83.00 88 SER A CA 1
ATOM 685 C C . SER A 1 88 ? 9.109 -13.145 -18.089 1.00 83.00 88 SER A C 1
ATOM 687 O O . SER A 1 88 ? 8.049 -12.517 -18.104 1.00 83.00 88 SER A O 1
ATOM 689 N N . MET A 1 89 ? 10.298 -12.540 -18.183 1.00 81.19 89 MET A N 1
ATOM 690 C CA . MET A 1 89 ? 10.476 -11.104 -18.434 1.00 81.19 89 MET A CA 1
ATOM 691 C C . MET A 1 89 ? 10.421 -10.778 -19.931 1.00 81.19 89 MET A C 1
ATOM 693 O O . MET A 1 89 ? 10.126 -9.644 -20.293 1.00 81.19 89 MET A O 1
ATOM 697 N N . VAL A 1 90 ? 10.662 -11.767 -20.797 1.00 83.12 90 VAL A N 1
ATOM 698 C CA . VAL A 1 90 ? 10.522 -11.630 -22.249 1.00 83.12 90 VAL A CA 1
ATOM 699 C C . VAL A 1 90 ? 9.046 -11.790 -22.597 1.00 83.12 90 VAL A C 1
ATOM 701 O O . VAL A 1 90 ? 8.452 -12.836 -22.340 1.00 83.12 90 VAL A O 1
ATOM 704 N N . LYS A 1 91 ? 8.427 -10.742 -23.143 1.00 81.50 91 LYS A N 1
ATOM 705 C CA . LYS A 1 91 ? 7.009 -10.779 -23.543 1.00 81.50 91 LYS A CA 1
ATOM 706 C C . LYS A 1 91 ? 6.800 -11.206 -24.975 1.00 81.50 91 LYS A C 1
ATOM 708 O O . LYS A 1 91 ? 5.798 -11.840 -25.281 1.00 81.50 91 LYS A O 1
ATOM 713 N N . VAL A 1 92 ? 7.742 -10.838 -25.827 1.00 81.81 92 VAL A N 1
ATOM 714 C CA . VAL A 1 92 ? 7.699 -11.083 -27.256 1.00 81.81 92 VAL A CA 1
ATOM 715 C C . VAL A 1 92 ? 9.061 -11.625 -27.640 1.00 81.81 92 VAL A C 1
ATOM 717 O O . VAL A 1 92 ? 10.088 -11.115 -27.197 1.00 81.81 92 VAL A O 1
ATOM 720 N N . TRP A 1 93 ? 9.060 -12.710 -28.404 1.00 78.69 93 TRP A N 1
ATOM 721 C CA . TRP A 1 93 ? 10.286 -13.239 -28.975 1.00 78.69 93 TRP A CA 1
ATOM 722 C C . TRP A 1 93 ? 10.665 -12.416 -30.194 1.00 78.69 93 TRP A C 1
ATOM 724 O O . TRP A 1 93 ? 9.798 -11.987 -30.952 1.00 78.69 93 TRP A O 1
ATOM 734 N N . THR A 1 94 ? 11.963 -12.226 -30.389 1.00 74.19 94 THR A N 1
ATOM 735 C CA . THR A 1 94 ? 12.486 -11.562 -31.577 1.00 74.19 94 THR A CA 1
ATOM 736 C C . THR A 1 94 ? 12.020 -12.299 -32.832 1.00 74.19 94 THR A C 1
ATOM 738 O O . THR A 1 94 ? 12.202 -13.514 -32.939 1.00 74.19 94 THR A O 1
ATOM 741 N N . ASP A 1 95 ? 11.429 -11.568 -33.777 1.00 76.56 95 ASP A N 1
ATOM 742 C CA . ASP A 1 95 ? 11.046 -12.123 -35.073 1.00 76.56 95 ASP A CA 1
ATOM 743 C C . ASP A 1 95 ? 12.305 -12.315 -35.938 1.00 76.56 95 ASP A C 1
ATOM 745 O O . ASP A 1 95 ? 12.989 -11.332 -36.247 1.00 76.56 95 ASP A O 1
ATOM 749 N N . PRO A 1 96 ? 12.633 -13.552 -36.352 1.00 71.38 96 PRO A N 1
ATOM 750 C CA . PRO A 1 96 ? 13.802 -13.817 -37.185 1.00 71.38 96 PRO A CA 1
ATOM 751 C C . PRO A 1 96 ? 13.754 -13.119 -38.556 1.00 71.38 96 PRO A C 1
ATOM 753 O O . PRO A 1 96 ? 14.807 -12.903 -39.158 1.00 71.38 96 PRO A O 1
ATOM 756 N N . ASN A 1 97 ? 12.570 -12.736 -39.047 1.00 77.94 97 ASN A N 1
ATOM 757 C CA . ASN A 1 97 ? 12.401 -12.083 -40.349 1.00 77.94 97 ASN A CA 1
ATOM 758 C C . ASN A 1 97 ? 12.588 -10.555 -40.296 1.00 77.94 97 ASN A C 1
ATOM 760 O O . ASN A 1 97 ? 12.680 -9.919 -41.343 1.00 77.94 97 ASN A O 1
ATOM 764 N N . LEU A 1 98 ? 12.681 -9.961 -39.099 1.00 68.19 98 LEU A N 1
ATOM 765 C CA . LEU A 1 98 ? 12.843 -8.513 -38.887 1.00 68.19 98 LEU A CA 1
ATOM 766 C C . LEU A 1 98 ? 14.293 -8.105 -38.564 1.00 68.19 98 LEU A C 1
ATOM 768 O O . LEU A 1 98 ? 14.539 -7.052 -37.979 1.00 68.19 98 LEU A O 1
ATOM 772 N N . SER A 1 99 ? 15.275 -8.902 -38.999 1.00 59.62 99 SER A N 1
ATOM 773 C CA . SER A 1 99 ? 16.712 -8.720 -38.715 1.00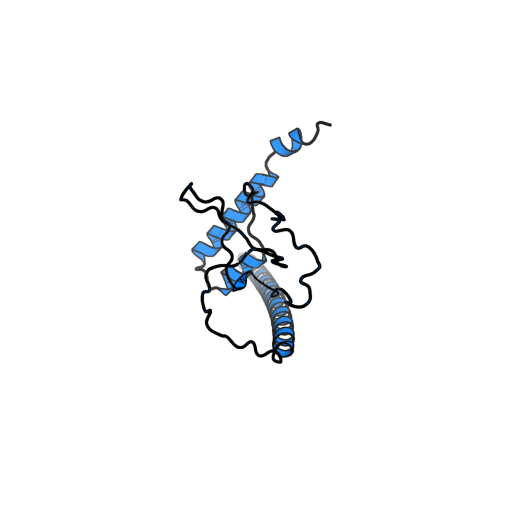 59.62 99 SER A CA 1
ATOM 774 C C . SER A 1 99 ? 17.343 -7.429 -39.263 1.00 59.62 99 SER A C 1
ATOM 776 O O . SER A 1 99 ? 18.499 -7.135 -38.964 1.00 59.62 99 SER A O 1
ATOM 778 N N . THR A 1 100 ? 16.610 -6.656 -40.071 1.00 56.38 100 THR A N 1
ATOM 779 C CA . THR A 1 100 ? 17.091 -5.413 -40.703 1.00 56.38 100 THR A CA 1
ATOM 780 C C . THR A 1 100 ? 16.877 -4.169 -39.831 1.00 56.38 100 THR A C 1
ATOM 782 O O . THR A 1 100 ? 17.541 -3.155 -40.044 1.00 56.38 100 THR A O 1
ATOM 785 N N . ILE A 1 101 ? 15.990 -4.223 -38.830 1.00 62.81 101 ILE A N 1
ATOM 786 C CA . ILE A 1 101 ? 15.805 -3.117 -37.883 1.00 62.81 101 ILE A CA 1
ATOM 787 C C . ILE A 1 101 ? 16.879 -3.260 -36.805 1.00 62.81 101 ILE A C 1
ATOM 789 O O . ILE A 1 101 ? 16.873 -4.217 -36.038 1.00 62.81 101 ILE A O 1
ATOM 793 N N . GLY A 1 102 ? 17.831 -2.325 -36.768 1.00 56.94 102 GLY A N 1
ATOM 794 C CA . GLY A 1 102 ? 18.905 -2.323 -35.780 1.00 56.94 102 GLY A CA 1
ATOM 795 C C . GLY A 1 102 ? 18.357 -2.172 -34.362 1.00 56.94 102 GLY A C 1
ATOM 796 O O . GLY A 1 102 ? 18.101 -1.064 -33.901 1.00 56.94 102 GLY A O 1
ATOM 797 N N . THR A 1 103 ? 18.194 -3.283 -33.655 1.00 59.41 103 THR A N 1
ATOM 798 C CA . THR A 1 103 ? 17.860 -3.317 -32.232 1.00 59.41 103 THR A CA 1
ATOM 799 C C . THR A 1 103 ? 19.115 -3.014 -31.416 1.00 59.41 103 THR A C 1
ATOM 801 O O . THR A 1 103 ? 20.049 -3.814 -31.337 1.00 59.41 103 THR A O 1
ATOM 804 N N . ALA A 1 104 ? 19.158 -1.832 -30.801 1.00 62.44 104 ALA A N 1
ATOM 805 C CA . ALA A 1 104 ? 20.181 -1.503 -29.817 1.00 62.44 104 ALA A CA 1
ATOM 806 C C . ALA A 1 104 ? 19.873 -2.224 -28.494 1.00 62.44 104 ALA A C 1
ATOM 808 O O . ALA A 1 104 ? 18.741 -2.194 -28.018 1.00 62.44 104 ALA A O 1
ATOM 809 N N . ASN A 1 105 ? 20.888 -2.837 -27.874 1.00 71.38 105 ASN A N 1
ATOM 810 C CA . ASN A 1 105 ? 20.787 -3.381 -26.515 1.00 71.38 105 ASN A CA 1
ATOM 811 C C . ASN A 1 105 ? 20.795 -2.220 -25.501 1.00 71.38 105 ASN A C 1
ATOM 813 O O . ASN A 1 105 ? 21.787 -2.002 -24.802 1.00 71.38 105 ASN A O 1
ATOM 817 N N . SER A 1 106 ? 19.730 -1.422 -25.474 1.00 73.88 106 SER A N 1
ATOM 818 C CA . SER A 1 106 ? 19.556 -0.321 -24.529 1.00 73.88 106 SER A CA 1
ATOM 819 C C . SER A 1 106 ? 18.787 -0.779 -23.290 1.00 73.88 106 SER A C 1
ATOM 821 O O . SER A 1 106 ? 18.044 -1.761 -23.303 1.00 73.88 106 SER A O 1
ATOM 823 N N . PHE A 1 107 ? 18.998 -0.063 -22.187 1.00 79.06 107 PHE A N 1
ATOM 824 C CA . PHE A 1 107 ? 18.267 -0.263 -20.945 1.00 79.06 107 PHE A CA 1
ATOM 825 C C . PHE A 1 107 ? 17.527 1.024 -20.588 1.00 79.06 107 PHE A C 1
ATOM 827 O O . PHE A 1 107 ? 18.158 2.031 -20.270 1.00 79.06 107 PHE A O 1
ATOM 834 N N . GLU A 1 108 ? 16.197 0.996 -20.656 1.00 83.56 108 GLU A N 1
ATOM 835 C CA . GLU A 1 108 ? 15.352 2.131 -20.289 1.00 83.56 108 GLU A CA 1
ATOM 836 C C . GLU A 1 108 ? 14.869 2.001 -18.838 1.00 83.56 108 GLU A C 1
ATOM 838 O O . GLU A 1 108 ? 14.311 0.979 -18.432 1.00 83.56 108 GLU A O 1
ATOM 843 N N . ILE A 1 109 ? 15.083 3.050 -18.038 1.00 85.12 109 ILE A N 1
ATOM 844 C CA . ILE A 1 109 ? 14.709 3.081 -16.621 1.00 85.12 109 ILE A CA 1
ATOM 845 C C . ILE A 1 109 ? 13.380 3.821 -16.468 1.00 85.12 109 ILE A C 1
ATOM 847 O O . ILE A 1 109 ? 13.338 5.046 -16.497 1.00 85.12 109 ILE A O 1
ATOM 851 N N . VAL A 1 110 ? 12.303 3.071 -16.228 1.00 86.75 110 VAL A N 1
ATOM 852 C CA . VAL A 1 110 ? 10.960 3.633 -15.970 1.00 86.75 110 VAL A CA 1
ATOM 853 C C . VAL A 1 110 ? 10.838 4.202 -14.549 1.00 86.75 110 VAL A C 1
ATOM 855 O O . VAL A 1 110 ? 10.081 5.136 -14.296 1.00 86.75 110 VAL A O 1
ATOM 858 N N . GLY A 1 111 ? 11.585 3.650 -13.592 1.00 85.12 111 GLY A N 1
ATOM 859 C CA . GLY A 1 111 ? 11.578 4.114 -12.211 1.00 85.12 111 GLY A CA 1
ATOM 860 C C . GLY A 1 111 ? 12.612 3.402 -11.349 1.00 85.12 111 GLY A C 1
ATOM 861 O O . GLY A 1 111 ? 13.063 2.301 -11.664 1.00 85.12 111 GLY A O 1
ATOM 862 N N . THR A 1 112 ? 12.983 4.040 -10.243 1.00 88.81 112 THR A N 1
ATOM 863 C CA . THR A 1 112 ? 13.980 3.541 -9.289 1.00 88.81 112 THR A CA 1
ATOM 864 C C . THR A 1 112 ? 13.371 3.365 -7.899 1.00 88.81 112 THR A C 1
ATOM 866 O O . THR A 1 112 ? 12.334 3.945 -7.563 1.00 88.81 112 THR A O 1
ATOM 869 N N . SER A 1 113 ? 14.015 2.541 -7.068 1.00 87.69 113 SER A N 1
ATOM 870 C CA . SER A 1 113 ? 13.646 2.418 -5.658 1.00 87.69 113 SER A CA 1
ATOM 871 C C . SER A 1 113 ? 14.021 3.700 -4.917 1.00 87.69 113 SER A C 1
ATOM 873 O O . SER A 1 113 ? 15.199 3.994 -4.733 1.00 87.69 113 SER A O 1
ATOM 875 N N . ASN A 1 114 ? 13.012 4.449 -4.480 1.00 89.94 114 ASN A N 1
ATOM 876 C CA . ASN A 1 114 ? 13.174 5.699 -3.744 1.00 89.94 114 ASN A CA 1
ATOM 877 C C . ASN A 1 114 ? 12.867 5.509 -2.255 1.00 89.94 114 ASN A C 1
ATOM 879 O O . ASN A 1 114 ? 12.214 4.542 -1.858 1.00 89.94 114 ASN A O 1
ATOM 883 N N . LYS A 1 115 ? 13.296 6.465 -1.423 1.00 91.19 115 LYS A N 1
ATOM 884 C CA . LYS A 1 115 ? 12.960 6.476 0.006 1.00 91.19 115 LYS A CA 1
ATOM 885 C C . LYS A 1 115 ? 11.429 6.430 0.188 1.00 91.19 115 LYS A C 1
ATOM 887 O O . LYS A 1 115 ? 10.737 7.266 -0.403 1.00 91.19 115 LYS A O 1
ATOM 892 N N . PRO A 1 116 ? 10.885 5.500 0.997 1.00 88.56 116 PRO A N 1
ATOM 893 C CA . PRO A 1 116 ? 9.448 5.418 1.218 1.00 88.56 116 PRO A CA 1
ATOM 894 C C . PRO A 1 116 ? 8.895 6.714 1.812 1.00 88.56 116 PRO A C 1
ATOM 896 O O . PRO A 1 116 ? 9.462 7.283 2.745 1.00 88.56 116 PRO A O 1
ATOM 899 N N . LYS A 1 117 ? 7.758 7.167 1.278 1.00 86.12 117 LYS A N 1
ATOM 900 C CA . LYS A 1 117 ? 6.937 8.198 1.924 1.00 86.12 117 LYS A CA 1
ATOM 901 C C . LYS A 1 117 ? 6.132 7.566 3.060 1.00 86.12 117 LYS A C 1
ATOM 903 O O . LYS A 1 117 ? 5.845 6.371 3.003 1.00 86.12 117 LYS A O 1
ATOM 908 N N . SER A 1 118 ? 5.716 8.382 4.029 1.00 80.44 118 SER A N 1
ATOM 909 C CA . SER A 1 118 ? 4.754 7.952 5.051 1.00 80.44 118 SER A CA 1
ATOM 910 C C . SER A 1 118 ? 3.481 7.394 4.396 1.00 80.44 118 SER A C 1
ATOM 912 O O . SER A 1 118 ? 3.041 7.887 3.349 1.00 80.44 118 SER A O 1
ATOM 914 N N . LYS A 1 119 ? 2.922 6.335 4.983 1.00 84.62 119 LYS A N 1
ATOM 915 C CA . LYS A 1 119 ? 1.706 5.652 4.528 1.00 84.62 119 LYS A CA 1
ATOM 916 C C . LYS A 1 119 ? 0.742 5.534 5.701 1.00 84.62 119 LYS A C 1
ATOM 918 O O . LYS A 1 119 ? 1.170 5.288 6.820 1.00 84.62 119 LYS A O 1
ATOM 923 N N . PHE A 1 120 ? -0.549 5.658 5.414 1.00 87.75 120 PHE A N 1
ATOM 924 C CA . PHE A 1 120 ? -1.622 5.481 6.390 1.00 87.75 120 PHE A CA 1
ATOM 925 C C . PHE A 1 120 ? -2.408 4.207 6.101 1.00 87.75 120 PHE A C 1
ATOM 927 O O . PHE A 1 120 ? -2.425 3.711 4.969 1.00 87.75 120 PHE A O 1
ATOM 934 N N . LEU A 1 121 ? -3.090 3.703 7.126 1.00 92.19 121 LEU A N 1
ATOM 935 C CA . LEU A 1 121 ? -3.988 2.564 7.002 1.00 92.19 121 LEU A CA 1
ATOM 936 C C . LEU A 1 121 ? -5.180 2.926 6.101 1.00 92.19 12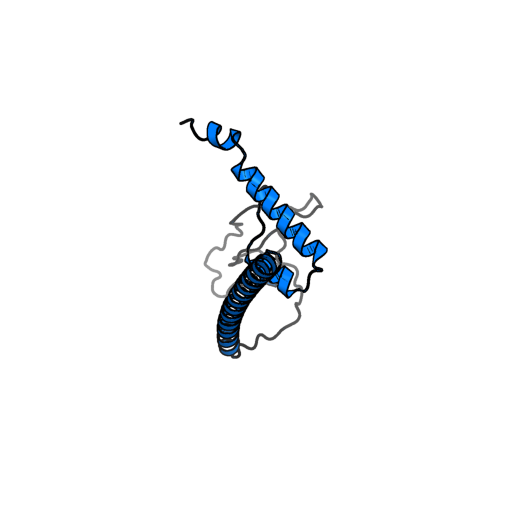1 LEU A C 1
ATOM 938 O O . LEU A 1 121 ? -5.870 3.918 6.330 1.00 92.19 121 LEU A O 1
ATOM 942 N N . SER A 1 122 ? -5.426 2.128 5.060 1.00 91.12 122 SER A N 1
ATOM 943 C CA . SER A 1 122 ? -6.548 2.351 4.142 1.00 91.12 122 SER A CA 1
ATOM 944 C C . SER A 1 122 ? -7.821 1.666 4.642 1.00 91.12 122 SER A C 1
ATOM 946 O O . SER A 1 122 ? -7.766 0.605 5.262 1.00 91.12 122 SER A O 1
ATOM 948 N N . ARG A 1 123 ? -8.991 2.221 4.300 1.00 91.69 123 ARG A N 1
ATOM 949 C CA . ARG A 1 123 ? -10.292 1.601 4.622 1.00 91.69 123 ARG A CA 1
ATOM 950 C C . ARG A 1 123 ? -10.434 0.187 4.048 1.00 91.69 123 ARG A C 1
ATOM 952 O O . ARG A 1 123 ? -11.012 -0.674 4.696 1.00 91.69 123 ARG A O 1
ATOM 959 N N . TYR A 1 124 ? -9.863 -0.064 2.867 1.00 95.62 124 TYR A N 1
ATOM 960 C CA . TYR A 1 124 ? -9.858 -1.394 2.253 1.00 95.62 124 TYR A CA 1
ATOM 961 C C . TYR A 1 124 ? -9.049 -2.396 3.074 1.00 95.62 124 TYR A C 1
ATOM 963 O O . TYR A 1 124 ? -9.499 -3.517 3.281 1.00 95.62 124 TYR A O 1
ATOM 971 N N . LEU A 1 125 ? -7.882 -1.991 3.583 1.00 94.62 125 LEU A N 1
ATOM 972 C CA . LEU A 1 125 ? -7.075 -2.866 4.426 1.00 94.62 125 LEU A CA 1
ATOM 973 C C . LEU A 1 125 ? -7.776 -3.146 5.763 1.00 94.62 125 LEU A C 1
ATOM 975 O O . LEU A 1 125 ? -7.748 -4.279 6.218 1.00 94.62 125 LEU A O 1
ATOM 979 N N . ILE A 1 126 ? -8.482 -2.168 6.343 1.00 94.38 126 ILE A N 1
ATOM 980 C CA . ILE A 1 126 ? -9.325 -2.384 7.535 1.00 94.38 126 ILE A CA 1
ATOM 981 C C . ILE A 1 126 ? -10.402 -3.444 7.259 1.00 94.38 126 ILE A C 1
ATOM 983 O O . ILE A 1 126 ? -10.540 -4.388 8.033 1.00 94.38 126 ILE A O 1
ATOM 987 N N . ALA A 1 127 ? -11.127 -3.328 6.141 1.00 93.81 127 ALA A N 1
ATOM 988 C CA . ALA A 1 127 ? -12.150 -4.303 5.763 1.00 93.81 127 ALA A CA 1
ATOM 989 C C . ALA A 1 127 ? -11.560 -5.709 5.564 1.00 93.81 127 ALA A C 1
ATOM 991 O O . ALA A 1 127 ? -12.118 -6.684 6.059 1.00 93.81 127 ALA A O 1
ATOM 992 N N . LEU A 1 128 ? -10.400 -5.814 4.906 1.00 97.25 128 LEU A N 1
ATOM 993 C CA . LEU A 1 128 ? -9.710 -7.091 4.699 1.00 97.25 128 LEU A CA 1
ATOM 994 C C . LEU A 1 128 ? -9.213 -7.715 6.008 1.00 97.25 128 LEU A C 1
ATOM 996 O O . LEU A 1 128 ? -9.317 -8.926 6.172 1.00 97.25 128 LEU A O 1
ATOM 1000 N N . LEU A 1 129 ? -8.703 -6.912 6.945 1.00 95.88 129 LEU A N 1
ATOM 1001 C CA . LEU A 1 129 ? -8.279 -7.392 8.265 1.00 95.88 129 LEU A CA 1
ATOM 1002 C C . LEU A 1 129 ? -9.473 -7.897 9.085 1.00 95.88 129 LEU A C 1
ATOM 1004 O O . LEU A 1 129 ? -9.372 -8.923 9.753 1.00 95.88 129 LEU A O 1
ATOM 1008 N N . SER A 1 130 ? -10.613 -7.209 8.997 1.00 93.88 130 SER A N 1
ATOM 1009 C CA . SER A 1 130 ? -11.854 -7.650 9.633 1.00 93.88 130 SER A CA 1
ATOM 1010 C C . SER A 1 130 ? -12.372 -8.951 9.010 1.00 93.88 130 SER A C 1
ATOM 1012 O O . SER A 1 130 ? -12.652 -9.899 9.740 1.00 93.88 130 SER A O 1
ATOM 1014 N N . TYR A 1 131 ? -12.429 -9.032 7.676 1.00 96.06 131 TYR A N 1
ATOM 1015 C CA . TYR A 1 131 ? -12.865 -10.233 6.957 1.00 96.06 131 TYR A CA 1
ATOM 1016 C C . TYR A 1 131 ? -11.943 -11.432 7.203 1.00 96.06 131 TYR A C 1
ATOM 1018 O O . TYR A 1 131 ? -12.408 -12.552 7.387 1.00 96.06 131 TYR A O 1
ATOM 1026 N N . GLY A 1 132 ? -10.630 -11.196 7.255 1.00 95.44 132 GLY A N 1
ATOM 1027 C CA . GLY A 1 132 ? -9.625 -12.217 7.546 1.00 95.44 132 GLY A CA 1
ATOM 1028 C C . GLY A 1 132 ? -9.665 -12.753 8.981 1.00 95.44 132 GLY A C 1
ATOM 1029 O O . GLY A 1 132 ? -8.861 -13.621 9.310 1.00 95.44 132 GLY A O 1
ATOM 1030 N N . GLY A 1 133 ? -10.566 -12.248 9.832 1.00 94.75 133 GLY A N 1
ATOM 1031 C CA . GLY A 1 133 ? -10.764 -12.752 11.188 1.00 94.75 133 GLY A CA 1
ATOM 1032 C C . GLY A 1 133 ? -9.615 -12.414 12.134 1.00 94.75 133 GLY A C 1
ATOM 1033 O O . GLY A 1 133 ? -9.317 -13.200 13.034 1.00 94.75 133 GLY A O 1
ATOM 1034 N N . VAL A 1 134 ? -8.947 -11.269 11.941 1.00 97.00 134 VAL A N 1
ATOM 1035 C CA . VAL A 1 134 ? -7.935 -10.801 12.897 1.00 97.00 134 VAL A CA 1
ATOM 1036 C C . VAL A 1 134 ? -8.588 -10.675 14.274 1.00 97.00 134 VAL A C 1
ATOM 1038 O O . VAL A 1 134 ? -9.639 -10.051 14.417 1.00 97.00 134 VAL A O 1
ATOM 1041 N N . GLN A 1 135 ? -7.958 -11.285 15.281 1.00 97.25 135 GLN A N 1
ATOM 1042 C CA . GLN A 1 135 ? -8.415 -11.234 16.668 1.00 97.25 135 GLN A CA 1
ATOM 1043 C C . GLN A 1 135 ? -8.688 -9.786 17.093 1.00 97.25 135 GLN A C 1
ATOM 1045 O O . GLN A 1 135 ? -7.928 -8.871 16.762 1.00 97.25 135 GLN A O 1
ATOM 1050 N N . LYS A 1 136 ? -9.798 -9.589 17.809 1.00 95.25 136 LYS A N 1
ATOM 1051 C CA . LYS A 1 136 ? -10.387 -8.270 18.061 1.00 95.25 136 LYS A CA 1
ATOM 1052 C C . LYS A 1 136 ? -9.395 -7.304 18.701 1.00 95.25 136 LYS A C 1
ATOM 1054 O O . LYS A 1 136 ? -9.347 -6.142 18.307 1.00 95.25 136 LYS A O 1
ATOM 1059 N N . GLU A 1 137 ? -8.601 -7.785 19.647 1.00 96.31 137 GLU A N 1
ATOM 1060 C CA . GLU A 1 137 ? -7.623 -6.998 20.396 1.00 96.31 137 GLU A CA 1
ATOM 1061 C C . GLU A 1 137 ? -6.568 -6.420 19.443 1.00 96.31 137 GLU A C 1
ATOM 1063 O O . GLU A 1 137 ? -6.378 -5.208 19.376 1.00 96.31 137 GLU A O 1
ATOM 1068 N N . TYR A 1 138 ? -5.983 -7.271 18.597 1.00 95.94 138 TYR A N 1
ATOM 1069 C CA . TYR A 1 138 ? -4.995 -6.859 17.599 1.00 95.94 138 TYR A CA 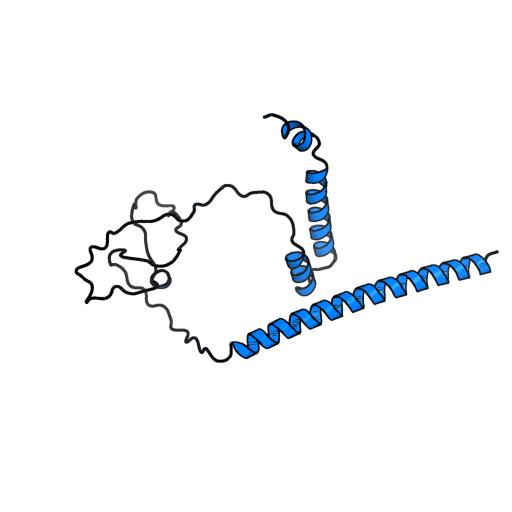1
ATOM 1070 C C . TYR A 1 138 ? -5.592 -5.943 16.529 1.00 95.94 138 TYR A C 1
ATOM 1072 O O . TYR A 1 138 ? -4.953 -4.979 16.106 1.00 95.94 138 TYR A O 1
ATOM 1080 N N . PHE A 1 139 ? -6.816 -6.229 16.080 1.00 96.69 139 PHE A N 1
ATOM 1081 C CA . PHE A 1 139 ? -7.500 -5.400 15.092 1.00 96.69 139 PHE A CA 1
ATOM 1082 C C . PHE A 1 139 ? -7.719 -3.975 15.616 1.00 96.69 139 PHE A C 1
ATOM 1084 O O . PHE A 1 139 ? -7.387 -3.004 14.933 1.00 96.69 139 PHE A O 1
ATOM 1091 N N . ILE A 1 140 ? -8.238 -3.849 16.841 1.00 96.38 140 ILE A N 1
ATOM 1092 C CA . ILE A 1 140 ? -8.486 -2.555 17.481 1.00 96.38 140 ILE A CA 1
ATOM 1093 C C . ILE A 1 140 ? -7.177 -1.799 17.722 1.00 96.38 140 ILE A C 1
ATOM 1095 O O . ILE A 1 140 ? -7.126 -0.598 17.450 1.00 96.38 140 ILE A O 1
ATOM 1099 N N . ASP A 1 141 ? -6.107 -2.477 18.136 1.00 96.44 141 ASP A N 1
ATOM 1100 C CA . ASP A 1 141 ? -4.793 -1.849 18.312 1.00 96.44 141 ASP A CA 1
ATOM 1101 C C . ASP A 1 141 ? -4.235 -1.283 16.999 1.00 96.44 141 ASP A C 1
ATOM 1103 O O . ASP A 1 141 ? -3.768 -0.141 16.962 1.00 96.44 141 ASP A O 1
ATOM 1107 N N . ILE A 1 142 ? -4.332 -2.034 15.896 1.00 95.06 142 ILE A N 1
ATOM 1108 C CA . ILE A 1 142 ? -3.903 -1.573 14.565 1.00 95.06 142 ILE A CA 1
ATOM 1109 C C . ILE A 1 142 ? -4.687 -0.323 14.146 1.00 95.06 142 ILE A C 1
ATOM 1111 O O . ILE A 1 142 ? -4.092 0.658 13.690 1.00 95.06 142 ILE A O 1
ATOM 1115 N N . VAL A 1 143 ? -6.012 -0.340 14.312 1.00 94.06 143 VAL A N 1
ATOM 1116 C CA . VAL A 1 143 ? -6.877 0.787 13.933 1.00 94.06 143 VAL A CA 1
ATOM 1117 C C . VAL A 1 143 ? -6.588 2.014 14.800 1.00 94.06 143 VAL A C 1
ATOM 1119 O O . VAL A 1 143 ? -6.422 3.112 14.267 1.00 94.06 143 VAL A O 1
ATOM 1122 N N . ASN A 1 144 ? -6.460 1.845 16.116 1.00 93.88 144 ASN A N 1
ATOM 1123 C CA . ASN A 1 144 ? -6.182 2.946 17.040 1.00 93.88 144 ASN A CA 1
ATOM 1124 C C . ASN A 1 144 ? -4.812 3.585 16.794 1.00 93.88 144 ASN A C 1
ATOM 1126 O O . ASN A 1 144 ? -4.699 4.813 16.804 1.00 93.88 144 ASN A O 1
ATOM 1130 N N . ASN A 1 145 ? -3.781 2.778 16.535 1.00 91.56 145 ASN A N 1
ATOM 1131 C CA . ASN A 1 145 ? -2.453 3.291 16.204 1.00 91.56 145 ASN A CA 1
ATOM 1132 C C . ASN A 1 145 ? -2.479 4.074 14.887 1.00 91.56 145 ASN A C 1
ATOM 1134 O O . ASN A 1 145 ? -1.973 5.193 14.829 1.00 91.56 145 ASN A O 1
ATOM 1138 N N . ALA A 1 146 ? -3.167 3.559 13.865 1.00 90.38 146 ALA A N 1
ATOM 1139 C CA . ALA A 1 146 ? -3.311 4.268 12.598 1.00 90.38 146 ALA A CA 1
ATOM 1140 C C . ALA A 1 146 ? -4.066 5.603 12.734 1.00 90.38 146 ALA A C 1
ATOM 1142 O O . ALA A 1 146 ? -3.703 6.586 12.083 1.00 90.38 146 ALA A O 1
ATOM 1143 N N . LEU A 1 147 ? -5.098 5.662 13.584 1.00 89.31 147 LEU A N 1
ATOM 1144 C CA . LEU A 1 147 ? -5.812 6.907 13.887 1.00 89.31 147 LEU A CA 1
ATOM 1145 C C . LEU A 1 147 ? -4.913 7.909 14.615 1.00 89.31 147 LEU A C 1
ATOM 1147 O O . LEU A 1 147 ? -4.931 9.097 14.290 1.00 89.31 147 LEU A O 1
ATOM 1151 N N . ARG A 1 148 ? -4.097 7.441 15.564 1.00 87.19 148 ARG A N 1
ATOM 1152 C CA . ARG A 1 148 ? -3.131 8.285 16.277 1.00 87.19 148 ARG A CA 1
ATOM 1153 C C . ARG A 1 148 ? -2.095 8.880 15.324 1.00 87.19 148 ARG A C 1
ATOM 1155 O O . ARG A 1 148 ? -1.853 10.084 15.385 1.00 87.19 148 ARG A O 1
ATOM 1162 N N . ASP A 1 149 ? -1.548 8.072 14.421 1.00 83.50 149 ASP A N 1
ATOM 1163 C CA . ASP A 1 149 ? -0.578 8.523 13.419 1.00 83.50 149 ASP A CA 1
ATOM 1164 C C . ASP A 1 149 ? -1.193 9.551 12.461 1.00 83.50 149 ASP A C 1
ATOM 1166 O O . ASP A 1 149 ? -0.563 10.560 12.138 1.00 83.50 149 ASP A O 1
ATOM 1170 N N . ALA A 1 150 ? -2.450 9.349 12.052 1.00 80.25 150 ALA A N 1
ATOM 1171 C CA . ALA A 1 150 ? -3.179 10.325 11.245 1.00 80.25 150 ALA A CA 1
ATOM 1172 C C . ALA A 1 150 ? -3.377 11.650 12.002 1.00 80.25 150 ALA A C 1
ATOM 1174 O O . ALA A 1 150 ? -3.074 12.717 11.467 1.00 80.25 150 ALA A O 1
ATOM 1175 N N . HIS A 1 151 ? -3.821 11.597 13.262 1.00 73.31 151 HIS A N 1
ATOM 1176 C CA . HIS A 1 151 ? -4.017 12.787 14.094 1.00 73.31 151 HIS A CA 1
ATOM 1177 C C . HIS A 1 151 ? -2.718 13.552 14.372 1.00 73.31 151 HIS A C 1
ATOM 1179 O O . HIS A 1 151 ? -2.730 14.784 14.341 1.00 73.31 151 HIS A O 1
ATOM 1185 N N . GLY A 1 152 ? -1.598 12.859 14.595 1.00 65.88 152 GLY A N 1
ATOM 1186 C CA . GLY A 1 152 ? -0.288 13.488 14.787 1.00 65.88 152 GLY A CA 1
ATOM 1187 C C . GLY A 1 152 ? 0.124 14.377 13.608 1.00 65.88 152 GLY A C 1
ATOM 1188 O O . GLY A 1 152 ? 0.666 15.458 13.819 1.00 65.88 152 GLY A O 1
ATOM 1189 N N . VAL A 1 153 ? -0.228 13.986 12.379 1.00 59.97 153 VAL A N 1
ATOM 1190 C CA . VAL A 1 153 ? 0.057 14.768 11.165 1.00 59.97 153 VAL A CA 1
ATOM 1191 C C . VAL A 1 153 ? -0.834 16.009 11.043 1.00 59.97 153 VAL A C 1
ATOM 1193 O O . VAL A 1 153 ? -0.354 17.061 10.630 1.00 59.97 153 VAL A O 1
ATOM 1196 N N . PHE A 1 154 ? -2.102 15.940 11.461 1.00 56.00 154 PHE A N 1
ATOM 1197 C CA . PHE A 1 154 ? -2.991 17.116 11.503 1.00 56.00 154 PHE A CA 1
ATOM 1198 C C . PHE A 1 154 ? -2.659 18.091 12.642 1.00 56.00 154 PHE A C 1
ATOM 1200 O O . PHE A 1 154 ? -3.070 19.249 12.605 1.00 56.00 154 PHE A O 1
ATOM 1207 N N . SER A 1 155 ? -1.912 17.630 13.647 1.00 59.09 155 SER A N 1
ATOM 1208 C CA . SER A 1 155 ? -1.529 18.412 14.829 1.00 59.09 155 SER A CA 1
ATOM 1209 C C . SER A 1 155 ? -0.188 19.133 14.661 1.00 59.09 155 SER A C 1
ATOM 1211 O O . SER A 1 155 ? 0.206 19.910 15.537 1.00 59.09 155 SER A O 1
ATOM 1213 N N . ASP A 1 156 ? 0.536 18.882 13.565 1.00 60.84 156 ASP A N 1
ATOM 1214 C CA . ASP A 1 156 ? 1.878 19.419 13.359 1.00 60.84 156 ASP A CA 1
ATOM 1215 C C . ASP A 1 156 ? 1.831 20.891 12.917 1.00 60.84 156 ASP A C 1
ATOM 1217 O O . ASP A 1 156 ? 1.962 21.261 11.747 1.00 60.84 156 ASP A O 1
ATOM 1221 N N . ARG A 1 157 ? 1.648 21.766 13.911 1.00 59.50 157 ARG A N 1
ATOM 1222 C CA . ARG A 1 157 ? 1.663 23.231 13.786 1.00 59.50 157 ARG A CA 1
ATOM 1223 C C . ARG A 1 157 ? 2.912 23.756 13.058 1.00 59.50 157 ARG A C 1
ATOM 1225 O O . ARG A 1 157 ? 2.857 24.838 12.480 1.00 59.50 157 ARG A O 1
ATOM 1232 N N . ARG A 1 158 ? 4.032 23.018 13.068 1.00 57.38 158 ARG A N 1
ATOM 1233 C CA . ARG A 1 158 ? 5.285 23.418 12.403 1.00 57.38 158 ARG A CA 1
ATOM 1234 C C . ARG A 1 158 ? 5.241 23.210 10.888 1.00 57.38 158 ARG A C 1
ATOM 1236 O O . ARG A 1 158 ? 5.802 24.026 10.162 1.00 57.38 158 ARG A O 1
ATOM 1243 N N . ALA A 1 159 ? 4.533 22.191 10.402 1.00 55.34 159 ALA A N 1
ATOM 1244 C CA . ALA A 1 159 ? 4.319 21.988 8.967 1.00 55.34 159 ALA A CA 1
ATOM 1245 C C . ALA A 1 159 ? 3.401 23.070 8.366 1.00 55.34 159 ALA A C 1
ATOM 1247 O O . ALA A 1 159 ? 3.641 23.532 7.253 1.00 55.34 159 ALA A O 1
ATOM 1248 N N . ALA A 1 160 ? 2.402 23.530 9.128 1.00 56.38 160 ALA A N 1
ATOM 1249 C CA . ALA A 1 160 ? 1.494 24.602 8.712 1.00 56.38 160 ALA A CA 1
ATOM 1250 C C . ALA A 1 160 ? 2.180 25.979 8.605 1.00 56.38 160 ALA A C 1
ATOM 1252 O O . ALA A 1 160 ? 1.825 26.769 7.736 1.00 56.38 160 ALA A O 1
ATOM 1253 N N . LEU A 1 161 ? 3.170 26.267 9.460 1.00 59.34 161 LEU A N 1
ATOM 1254 C CA . LEU A 1 161 ? 3.885 27.552 9.459 1.00 59.34 161 LEU A CA 1
ATOM 1255 C C . LEU A 1 161 ? 5.033 27.615 8.435 1.00 59.34 161 LEU A C 1
ATOM 1257 O O . LEU A 1 161 ? 5.318 28.688 7.918 1.00 59.34 161 LEU A O 1
ATOM 1261 N N . ASN A 1 162 ? 5.657 26.484 8.090 1.00 57.78 162 ASN A N 1
ATOM 1262 C CA . ASN A 1 162 ? 6.771 26.442 7.130 1.00 57.78 162 ASN A CA 1
ATOM 1263 C C . ASN A 1 162 ? 6.327 26.324 5.654 1.00 57.78 162 ASN A C 1
ATOM 1265 O O . ASN A 1 162 ? 7.165 26.393 4.761 1.00 57.78 162 ASN A O 1
ATOM 1269 N N . GLY A 1 163 ? 5.027 26.143 5.383 1.00 49.03 163 GLY A N 1
ATOM 1270 C CA . GLY A 1 163 ? 4.453 26.124 4.027 1.00 49.03 163 GLY A CA 1
ATOM 1271 C C . GLY A 1 163 ? 4.142 27.509 3.437 1.00 49.03 163 GLY A C 1
ATOM 1272 O O . GLY A 1 163 ? 3.653 27.591 2.314 1.00 49.03 163 GLY A O 1
ATOM 1273 N N . MET A 1 164 ? 4.407 28.590 4.179 1.00 41.72 164 MET A N 1
ATOM 1274 C CA . MET A 1 164 ? 4.241 29.984 3.750 1.00 41.72 164 MET A CA 1
ATOM 1275 C C . MET A 1 164 ? 5.609 30.671 3.656 1.00 41.72 164 MET A C 1
ATOM 1277 O O . MET A 1 164 ? 5.972 31.497 4.484 1.00 41.72 164 MET A O 1
ATOM 1281 N N . SER A 1 165 ? 6.392 30.303 2.650 1.00 36.56 165 SER A N 1
ATOM 1282 C CA . SER A 1 165 ? 7.576 31.051 2.224 1.00 36.56 165 SER A CA 1
ATOM 1283 C C . SER A 1 165 ? 7.708 30.836 0.721 1.00 36.56 165 SER A C 1
ATOM 1285 O O . SER A 1 165 ? 8.191 29.788 0.298 1.00 36.56 165 SER A O 1
ATOM 1287 N N . PHE A 1 166 ? 7.196 31.790 -0.058 1.00 41.38 166 PHE A N 1
ATOM 1288 C CA . PHE A 1 166 ? 7.519 31.930 -1.480 1.00 41.38 166 PHE A CA 1
ATOM 1289 C C . PHE A 1 166 ? 8.861 32.643 -1.631 1.00 41.38 166 PHE A C 1
ATOM 1291 O O . PHE A 1 166 ? 9.136 33.530 -0.790 1.00 41.38 166 PHE A O 1
#

Secondary structure (DSSP, 8-state):
-HHHHHHHHHHHHHHHHHHHHHHHHHHHHHHHHHHHHHHHHHHHTTT-----PPPPP----------S-------SSTT--PPP--GGG--SPPPGGGTTS--------S----PPPP----HHHHHHHHHTT--HHHHHHHHHHHHHHHHHHHT-HHHHHHT---

Sequence (166 aa):
MESLREEMNQQMNALTSALTEKFTQRMEAQMAEQAAHYEERFRSLKGDRVGMSVPEVTTGKALQDAGSPAHIIPRSSADRSQVQVRRSMVKVWTDPNLSTIGTANSFEIVGTSNKPKSKFLSRYLIALLSYGGVQKEYFIDIVNNALRDAHGVFSDRRAALNGMSF

InterPro domains:
  IPR007855 RNA-dependent RNA polymerase [PTHR23079] (79-161)
  IPR057596 RDRP, core domain [PF05183] (76-162)

pLDDT: mean 75.35, std 17.76, range [33.81, 97.25]

Organism: NCBI:txid176857

Foldseek 3Di:
DVVVVVVVVVVVVVVVVVVVVVVVVVVVVVVVVVVVVVVVVVVVVVPDDDDDDDDDWDDDDADFDLPDDDDFDDDPDPPDPDGDDTPVSRPDDDDPVPVPPDGDSDDDDPDDDDDDDDDADDPVNLVVCVVVPPPPVVSVVNVVVRVVVVVVVVPPPVVVVVVPDD

Radius of gyration: 28.77 Å; chains: 1; bounding box: 71×57×81 Å